Protein AF-A0A2E4XT13-F1 (afdb_monomer)

Mean predicted aligned error: 7.18 Å

Solvent-accessible surface area (backbone atoms only — not comparable to full-atom values): 5361 Å² total; per-residue (Å²): 144,67,68,70,66,57,52,56,51,52,53,50,52,50,51,52,32,52,58,47,58,72,44,44,63,60,55,52,50,50,44,54,56,36,45,49,60,71,73,43,94,81,54,50,72,68,58,42,50,53,25,37,53,46,33,23,56,50,20,50,54,43,19,55,53,26,49,75,56,67,37,55,70,56,15,52,56,21,44,54,49,21,52,57,38,46,58,64,60,77,64,46,77,78,69,78,81,114

pLDDT: mean 87.58, std 15.42, range [40.25, 97.75]

Structure (mmCIF, N/CA/C/O backbone):
data_AF-A0A2E4XT13-F1
#
_entry.id   AF-A0A2E4XT13-F1
#
loop_
_atom_site.group_PDB
_atom_site.id
_atom_site.type_symbol
_atom_site.label_atom_id
_atom_site.label_alt_id
_atom_site.label_comp_id
_atom_site.label_asym_id
_atom_site.label_entity_id
_atom_site.label_seq_id
_atom_site.pdbx_PDB_ins_code
_atom_site.Cartn_x
_atom_site.Cartn_y
_atom_site.Cartn_z
_atom_site.occupancy
_atom_site.B_iso_or_equiv
_atom_site.auth_seq_id
_atom_site.auth_comp_id
_atom_site.auth_asym_id
_atom_site.auth_atom_id
_atom_site.pdbx_PDB_model_num
ATOM 1 N N . MET A 1 1 ? -19.175 10.202 37.750 1.00 46.75 1 MET A N 1
ATOM 2 C CA . MET A 1 1 ? -19.649 10.734 36.455 1.00 46.75 1 MET A CA 1
ATOM 3 C C . MET A 1 1 ? -18.504 10.705 35.427 1.00 46.75 1 MET A C 1
ATOM 5 O O . MET A 1 1 ? -18.066 11.746 34.974 1.00 46.75 1 MET A O 1
ATOM 9 N N . ILE A 1 2 ? -17.957 9.517 35.116 1.00 56.34 2 ILE A N 1
ATOM 10 C CA . ILE A 1 2 ? -16.820 9.333 34.170 1.00 56.34 2 ILE A CA 1
ATOM 11 C C . ILE A 1 2 ? -17.217 8.423 32.983 1.00 56.34 2 ILE A C 1
ATOM 13 O O . ILE A 1 2 ? -16.536 8.372 31.965 1.00 56.34 2 ILE A O 1
ATOM 17 N N . VAL A 1 3 ? -18.362 7.740 33.074 1.00 56.97 3 VAL A N 1
ATOM 18 C CA . VAL A 1 3 ? -18.765 6.685 32.129 1.00 56.97 3 VAL A CA 1
ATOM 19 C C . VAL A 1 3 ? -19.242 7.247 30.777 1.00 56.97 3 VAL A C 1
ATOM 21 O O . VAL A 1 3 ? -18.959 6.647 29.747 1.00 56.97 3 VAL A O 1
ATOM 24 N N . GLU A 1 4 ? -19.872 8.428 30.749 1.00 58.91 4 GLU A N 1
ATOM 25 C CA . GLU A 1 4 ? -20.432 9.031 29.519 1.00 58.91 4 GLU A CA 1
ATOM 26 C C . GLU A 1 4 ? -19.365 9.496 28.513 1.00 58.91 4 GLU A C 1
ATOM 28 O O . GLU A 1 4 ? -19.573 9.432 27.304 1.00 58.91 4 GLU A O 1
ATOM 33 N N . ASN A 1 5 ? -18.190 9.925 28.985 1.00 60.38 5 ASN A N 1
ATOM 34 C CA . ASN A 1 5 ? -17.130 10.404 28.094 1.00 60.38 5 ASN A CA 1
ATOM 35 C C . ASN A 1 5 ? -16.408 9.245 27.385 1.00 60.38 5 ASN A C 1
ATOM 37 O O . ASN A 1 5 ? -15.912 9.395 26.271 1.00 60.38 5 ASN A O 1
ATOM 41 N N . SER A 1 6 ? -16.365 8.069 28.020 1.00 71.25 6 SER A N 1
ATOM 42 C CA . SER A 1 6 ? -15.703 6.890 27.462 1.00 71.25 6 SER A CA 1
ATOM 43 C C . SER A 1 6 ? -16.532 6.212 26.369 1.00 71.25 6 SER A C 1
ATOM 45 O O . SER A 1 6 ? -15.948 5.685 25.422 1.00 71.25 6 SER A O 1
ATOM 47 N N . SER A 1 7 ? -17.867 6.229 26.465 1.00 80.25 7 SER A N 1
ATOM 48 C CA . SER A 1 7 ? -18.745 5.679 25.422 1.00 80.25 7 SER A CA 1
ATOM 49 C C . SER A 1 7 ? -18.747 6.548 24.163 1.00 80.25 7 SER A C 1
ATOM 51 O O . SER A 1 7 ? -18.633 6.016 23.064 1.00 80.25 7 SER A O 1
ATOM 53 N N . ALA A 1 8 ? -18.767 7.878 24.307 1.00 87.19 8 ALA A N 1
ATOM 54 C CA . ALA A 1 8 ? -18.725 8.801 23.171 1.00 87.19 8 ALA A CA 1
ATOM 55 C C . ALA A 1 8 ? -17.433 8.665 22.341 1.00 87.19 8 ALA A C 1
ATOM 57 O O . ALA A 1 8 ? -17.475 8.659 21.109 1.00 87.19 8 ALA A O 1
ATOM 58 N N . VAL A 1 9 ? -16.280 8.501 23.001 1.00 87.25 9 VAL A N 1
ATOM 59 C CA . VAL A 1 9 ? -14.994 8.255 22.323 1.00 87.25 9 VAL A CA 1
ATOM 60 C C . VAL A 1 9 ? -14.990 6.894 21.623 1.00 87.25 9 VAL A C 1
ATOM 62 O O . VAL A 1 9 ? -14.552 6.795 20.477 1.00 87.25 9 VAL A O 1
ATOM 65 N N . ALA A 1 10 ? -15.515 5.850 22.271 1.00 87.69 10 ALA A N 1
ATOM 66 C CA . ALA A 1 10 ? -15.620 4.522 21.668 1.00 87.69 10 ALA A CA 1
ATOM 67 C C . ALA A 1 10 ? -16.506 4.529 20.408 1.00 87.69 10 ALA A C 1
ATOM 69 O O . ALA A 1 10 ? -16.142 3.935 19.393 1.00 87.69 10 ALA A O 1
ATOM 70 N N . GLU A 1 11 ? -17.626 5.254 20.430 1.00 89.94 11 GLU A N 1
ATOM 71 C CA . GLU A 1 11 ? -18.498 5.427 19.263 1.00 89.94 11 GLU A CA 1
ATOM 72 C C . GLU A 1 11 ? -17.812 6.185 18.121 1.00 89.94 11 GLU A C 1
ATOM 74 O O . GLU A 1 11 ? -17.971 5.826 16.953 1.00 89.94 11 GLU A O 1
ATOM 79 N N . GLN A 1 12 ? -17.036 7.227 18.429 1.00 91.25 12 GLN A N 1
ATOM 80 C CA . GLN A 1 12 ? -16.266 7.952 17.415 1.00 91.25 12 GLN A CA 1
ATOM 81 C C . GLN A 1 12 ? -15.189 7.068 16.780 1.00 91.25 12 GLN A C 1
ATOM 83 O O . GLN A 1 12 ? -15.051 7.063 15.556 1.00 91.25 12 GLN A O 1
ATOM 88 N N . LEU A 1 13 ? -14.470 6.278 17.582 1.00 89.06 13 LEU A N 1
ATOM 89 C CA . LEU A 1 13 ? -13.487 5.313 17.084 1.00 89.06 13 LEU A CA 1
ATOM 90 C C . LEU A 1 13 ? -14.136 4.243 16.200 1.00 89.06 13 LEU A C 1
ATOM 92 O O . LEU A 1 13 ? -13.596 3.926 15.141 1.00 89.06 13 LEU A O 1
ATOM 96 N N . ALA A 1 14 ? -15.313 3.739 16.581 1.00 90.56 14 ALA A N 1
ATOM 97 C CA . ALA A 1 14 ? -16.072 2.795 15.764 1.00 90.56 14 ALA A CA 1
ATOM 98 C C . ALA A 1 14 ? -16.449 3.404 14.404 1.00 90.56 14 ALA A C 1
ATOM 100 O O . ALA A 1 14 ? -16.187 2.798 13.368 1.00 90.56 14 ALA A O 1
ATOM 101 N N . LYS A 1 15 ? -16.952 4.647 14.385 1.00 93.38 15 LYS A N 1
ATOM 102 C CA . LYS A 1 15 ? -17.273 5.366 13.137 1.00 93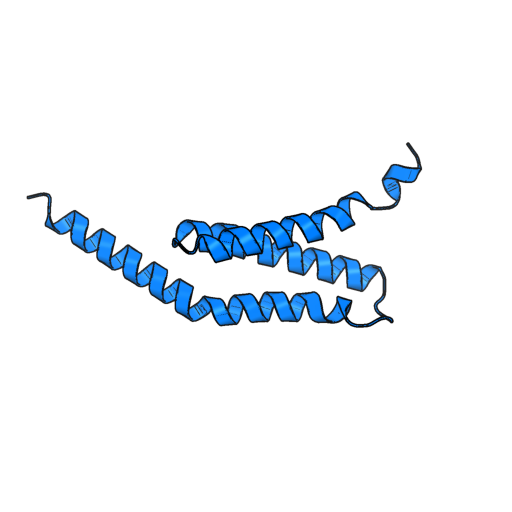.38 15 LYS A CA 1
ATOM 103 C C . LYS A 1 15 ? -16.049 5.563 12.245 1.00 93.38 15 LYS A C 1
ATOM 105 O O . LYS A 1 15 ? -16.152 5.399 11.033 1.00 93.38 15 LYS A O 1
ATOM 110 N N . LEU A 1 16 ? -14.899 5.912 12.824 1.00 92.25 16 LEU A N 1
ATOM 111 C CA . LEU A 1 16 ? -13.652 6.067 12.072 1.00 92.25 16 LEU A CA 1
ATOM 112 C C . LEU A 1 16 ? -13.173 4.737 11.487 1.00 92.25 16 LEU A C 1
ATOM 114 O O . LEU A 1 16 ? -12.787 4.693 10.320 1.00 92.25 16 LEU A O 1
ATOM 118 N N . ARG A 1 17 ? -13.249 3.652 12.264 1.00 93.75 17 ARG A N 1
ATOM 119 C CA . ARG A 1 17 ? -12.919 2.304 11.793 1.00 93.75 17 ARG A CA 1
ATOM 120 C C . ARG A 1 17 ? -13.817 1.882 10.634 1.00 93.75 17 ARG A C 1
ATOM 122 O O . ARG A 1 17 ? -13.309 1.402 9.625 1.00 93.75 17 ARG A O 1
ATOM 129 N N . ASP A 1 18 ? -15.123 2.091 10.752 1.00 94.31 18 ASP A N 1
ATOM 130 C CA . ASP A 1 18 ? -16.087 1.710 9.717 1.00 94.31 18 ASP A CA 1
ATOM 131 C C . ASP A 1 18 ? -15.907 2.565 8.449 1.00 94.31 18 ASP A C 1
ATOM 133 O O . ASP A 1 18 ? -15.943 2.047 7.332 1.00 94.31 18 ASP A O 1
ATOM 137 N N . ALA A 1 19 ? -15.624 3.863 8.606 1.00 93.75 19 ALA A N 1
ATOM 138 C CA . ALA A 1 19 ? -15.307 4.762 7.495 1.00 93.75 19 ALA A CA 1
ATOM 139 C C . ALA A 1 19 ? -13.972 4.428 6.808 1.00 93.75 19 ALA A C 1
ATOM 141 O O . ALA A 1 19 ? -13.831 4.641 5.604 1.00 93.75 19 ALA A O 1
ATOM 142 N N . PHE A 1 20 ? -12.983 3.925 7.549 1.00 93.62 20 PHE A N 1
ATOM 143 C CA . PHE A 1 20 ? -11.755 3.403 6.959 1.00 93.62 20 PHE A CA 1
ATOM 144 C C . PHE A 1 20 ? -12.023 2.089 6.217 1.00 93.62 20 PHE A C 1
ATOM 146 O O . PHE A 1 20 ? -11.627 1.948 5.062 1.00 93.62 20 PHE A O 1
ATOM 153 N N . GLY A 1 21 ? -12.752 1.161 6.844 1.00 94.00 21 GLY A N 1
ATOM 154 C CA . GLY A 1 21 ? -13.108 -0.129 6.258 1.00 94.00 21 GLY A CA 1
ATOM 155 C C . GLY A 1 21 ? -13.877 0.006 4.943 1.00 94.00 21 GLY A C 1
ATOM 156 O O . GLY A 1 21 ? -13.577 -0.705 3.987 1.00 94.00 21 GLY A O 1
ATOM 157 N N . SER A 1 22 ? -14.800 0.969 4.840 1.00 95.06 22 SER A N 1
ATOM 158 C CA . SER A 1 22 ? -15.547 1.220 3.598 1.00 95.06 22 SER A CA 1
ATOM 159 C C . SER A 1 22 ? -14.677 1.737 2.446 1.00 95.06 22 SER A C 1
ATOM 161 O O . SER A 1 22 ? -15.006 1.505 1.286 1.00 95.06 22 SER A O 1
ATOM 163 N N . LYS A 1 23 ? -13.547 2.385 2.751 1.00 94.50 23 LYS A N 1
ATOM 164 C CA . LYS A 1 23 ? -12.570 2.881 1.766 1.00 94.50 23 LYS A CA 1
ATOM 165 C C . LYS A 1 23 ? -11.440 1.896 1.485 1.00 94.50 23 LYS A C 1
ATOM 167 O O . LYS A 1 23 ? -10.628 2.136 0.597 1.00 94.50 23 LYS A O 1
ATOM 172 N N . LEU A 1 24 ? -11.353 0.795 2.229 1.00 94.00 24 LEU A N 1
ATOM 173 C CA . LEU A 1 24 ? -10.234 -0.135 2.114 1.00 94.00 24 LEU A CA 1
ATOM 174 C C . LEU A 1 24 ? -10.151 -0.764 0.716 1.00 94.00 24 LEU A C 1
ATOM 176 O O . LEU A 1 24 ? -9.061 -0.883 0.166 1.00 94.00 24 LEU A O 1
ATOM 180 N N . VAL A 1 25 ? -11.298 -1.104 0.120 1.00 93.94 25 VAL A N 1
ATOM 181 C CA . VAL A 1 25 ? -11.363 -1.653 -1.245 1.00 93.94 25 VAL A CA 1
ATOM 182 C C . VAL A 1 25 ? -10.795 -0.664 -2.264 1.00 93.94 25 VAL A C 1
ATOM 184 O O . VAL A 1 25 ? -9.960 -1.043 -3.078 1.00 93.94 25 VAL A O 1
ATOM 187 N N . GLU A 1 26 ? -11.183 0.610 -2.179 1.00 96.06 26 GLU A N 1
ATOM 188 C CA . GLU A 1 26 ? -10.659 1.678 -3.042 1.00 96.06 26 GLU A CA 1
ATOM 189 C C . GLU A 1 26 ? -9.134 1.797 -2.911 1.00 96.06 26 GLU A C 1
ATOM 191 O O . GLU A 1 26 ? -8.429 1.835 -3.914 1.00 96.06 26 GLU A O 1
ATOM 196 N N . ARG A 1 27 ? -8.603 1.763 -1.681 1.00 95.06 27 ARG A N 1
ATOM 197 C CA . ARG A 1 27 ? -7.153 1.838 -1.431 1.00 95.06 27 ARG A CA 1
ATOM 198 C C . ARG A 1 27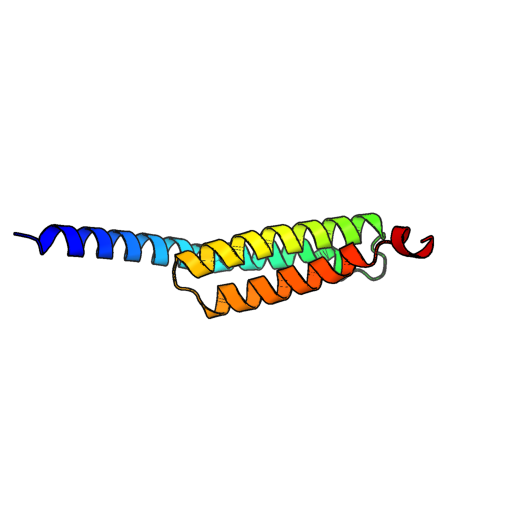 ? -6.387 0.645 -2.000 1.00 95.06 27 ARG A C 1
ATOM 200 O O . ARG A 1 27 ? -5.293 0.821 -2.528 1.00 95.06 27 ARG A O 1
ATOM 207 N N . VAL A 1 28 ? -6.945 -0.561 -1.906 1.00 94.56 28 VAL A N 1
ATOM 208 C CA . VAL A 1 28 ? -6.330 -1.757 -2.501 1.00 94.56 28 VAL A CA 1
ATOM 209 C C . VAL A 1 28 ? -6.337 -1.667 -4.028 1.00 94.56 28 VAL A C 1
ATOM 211 O O . VAL A 1 28 ? -5.345 -2.022 -4.662 1.00 94.56 28 VAL A O 1
ATOM 214 N N . GLU A 1 29 ? -7.410 -1.153 -4.628 1.00 96.50 29 GLU A N 1
ATOM 215 C CA . GLU A 1 29 ? -7.475 -0.952 -6.078 1.00 96.50 29 GLU A CA 1
ATOM 216 C C . GLU A 1 29 ? -6.533 0.162 -6.562 1.00 96.50 29 GLU A C 1
ATOM 218 O O . GLU A 1 29 ? -5.915 0.013 -7.615 1.00 96.50 29 GLU A O 1
ATOM 223 N N . GLU A 1 30 ? -6.314 1.221 -5.776 1.00 96.56 30 GLU A N 1
ATOM 224 C CA . GLU A 1 30 ? -5.266 2.217 -6.048 1.00 96.56 30 GLU A CA 1
ATOM 225 C C . GLU A 1 30 ? -3.868 1.578 -6.071 1.00 96.56 30 GLU A C 1
ATOM 227 O O . GLU A 1 30 ? -3.098 1.813 -7.004 1.00 96.56 30 GLU A O 1
ATOM 232 N N . ILE A 1 31 ? -3.547 0.731 -5.083 1.00 96.00 31 ILE A N 1
ATOM 233 C CA . ILE A 1 31 ? -2.275 -0.013 -5.040 1.00 96.00 31 ILE A CA 1
ATOM 234 C C . ILE A 1 31 ? -2.155 -0.932 -6.261 1.00 96.00 31 ILE A C 1
ATOM 236 O O . ILE A 1 31 ? -1.128 -0.938 -6.940 1.00 96.00 31 ILE A O 1
ATOM 240 N N . ARG A 1 32 ? -3.215 -1.680 -6.588 1.00 96.06 32 ARG A N 1
ATOM 241 C CA . ARG A 1 32 ? -3.247 -2.550 -7.772 1.00 96.06 32 ARG A CA 1
ATOM 242 C C . ARG A 1 32 ? -2.999 -1.757 -9.056 1.00 96.06 32 ARG A C 1
ATOM 244 O O . ARG A 1 32 ? -2.234 -2.210 -9.906 1.00 96.06 32 ARG A O 1
ATOM 251 N N . GLY A 1 33 ? -3.635 -0.596 -9.193 1.00 96.75 33 GLY A N 1
ATOM 252 C CA . GLY A 1 33 ? -3.484 0.291 -10.342 1.00 96.75 33 GLY A CA 1
ATOM 253 C C . GLY A 1 33 ? -2.065 0.837 -10.477 1.00 96.75 33 GLY A C 1
ATOM 254 O O . GLY A 1 33 ? -1.506 0.809 -11.571 1.00 96.75 33 GLY A O 1
ATOM 255 N N . ALA A 1 34 ? -1.443 1.249 -9.368 1.00 96.31 34 ALA A N 1
ATOM 256 C CA . ALA A 1 34 ? -0.062 1.734 -9.360 1.00 96.31 34 ALA A CA 1
ATOM 257 C C . ALA A 1 34 ? 0.946 0.676 -9.843 1.00 96.31 34 ALA A C 1
ATOM 259 O O . ALA A 1 34 ? 1.936 1.018 -10.484 1.00 96.31 34 ALA A O 1
ATOM 260 N N . GLY A 1 35 ? 0.678 -0.608 -9.584 1.00 95.19 35 GLY A N 1
ATOM 261 C CA . GLY A 1 35 ? 1.504 -1.721 -10.059 1.00 95.19 35 GLY A CA 1
ATOM 262 C C . GLY A 1 35 ? 1.199 -2.197 -11.482 1.00 95.19 35 GLY A C 1
ATOM 263 O O . GLY A 1 35 ? 1.916 -3.056 -11.991 1.00 95.19 35 GLY A O 1
ATOM 264 N N . ALA A 1 36 ? 0.161 -1.676 -12.144 1.00 96.12 36 ALA A N 1
ATOM 265 C CA . ALA A 1 36 ? -0.228 -2.129 -13.480 1.00 96.12 36 ALA A CA 1
ATOM 266 C C . ALA A 1 36 ? 0.900 -2.027 -14.532 1.00 96.12 36 ALA A C 1
ATOM 268 O O . ALA A 1 36 ? 1.054 -2.996 -15.280 1.00 96.12 36 ALA A O 1
ATOM 269 N N . PRO A 1 37 ? 1.727 -0.958 -14.570 1.00 95.12 37 PRO A N 1
ATOM 270 C CA . PRO A 1 37 ? 2.835 -0.860 -15.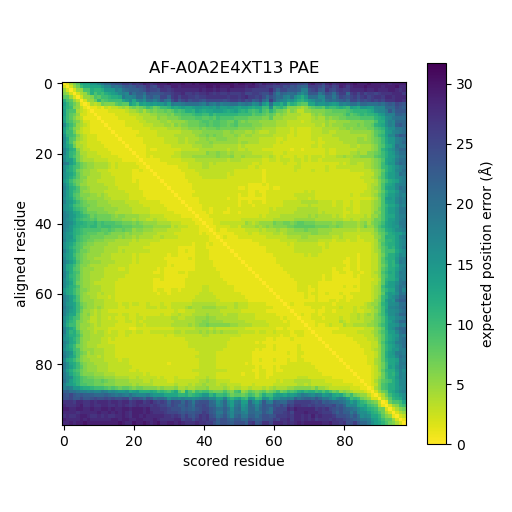525 1.00 95.12 37 PRO A CA 1
ATOM 271 C C . PRO A 1 37 ? 3.875 -1.975 -15.379 1.00 95.12 37 PRO A C 1
ATOM 273 O O . PRO A 1 37 ? 4.411 -2.445 -16.372 1.00 95.12 37 PRO A O 1
ATOM 276 N N . LEU A 1 38 ? 4.114 -2.472 -14.159 1.00 93.31 38 LEU A N 1
ATOM 277 C CA . LEU A 1 38 ? 5.100 -3.531 -13.891 1.00 93.31 38 LEU A CA 1
ATOM 278 C C . LEU A 1 38 ? 4.702 -4.897 -14.470 1.00 93.31 38 LEU A C 1
ATOM 280 O O . LEU A 1 38 ? 5.494 -5.836 -14.451 1.00 93.31 38 LEU A O 1
ATOM 284 N N . ARG A 1 39 ? 3.463 -5.035 -14.952 1.00 93.81 39 ARG A N 1
ATOM 285 C CA . ARG A 1 39 ? 2.977 -6.253 -15.613 1.00 93.81 39 ARG A CA 1
ATOM 286 C C . ARG A 1 39 ? 3.324 -6.286 -17.099 1.00 93.81 39 ARG A C 1
ATOM 288 O O . ARG A 1 39 ? 3.195 -7.348 -17.706 1.00 93.81 39 ARG A O 1
ATOM 295 N N . ASP A 1 40 ? 3.700 -5.148 -17.678 1.00 94.44 40 ASP A N 1
ATOM 296 C CA . ASP A 1 40 ? 4.098 -5.051 -19.076 1.00 94.44 40 ASP A CA 1
ATOM 297 C C . ASP A 1 40 ? 5.582 -5.433 -19.225 1.00 94.44 40 ASP A C 1
ATOM 299 O O . ASP A 1 40 ? 6.443 -4.742 -18.679 1.00 94.44 40 ASP A O 1
ATOM 303 N N . PRO A 1 41 ? 5.923 -6.506 -19.966 1.00 90.38 41 PRO A N 1
ATOM 304 C CA . PRO A 1 41 ? 7.318 -6.868 -20.218 1.00 90.38 41 PRO A CA 1
ATOM 305 C C . PRO A 1 41 ? 8.089 -5.817 -21.038 1.00 90.38 41 PRO A C 1
ATOM 307 O O . PRO A 1 41 ? 9.313 -5.892 -21.101 1.00 90.38 41 PRO A O 1
ATOM 310 N N . GLY A 1 42 ? 7.397 -4.869 -21.680 1.00 94.38 42 GLY A N 1
ATOM 311 C CA . GLY A 1 42 ? 7.984 -3.755 -22.425 1.00 94.38 42 GLY A CA 1
ATOM 312 C C . GLY A 1 42 ? 8.137 -2.455 -21.632 1.00 94.38 42 GLY A C 1
ATOM 313 O O . GLY A 1 42 ? 8.552 -1.457 -22.221 1.00 94.38 42 GLY A O 1
ATOM 314 N N . VAL A 1 43 ? 7.801 -2.439 -20.335 1.00 95.38 43 VAL A N 1
ATOM 315 C CA . VAL A 1 43 ? 7.878 -1.227 -19.506 1.00 95.38 43 VAL A CA 1
ATOM 316 C C . VAL A 1 43 ? 9.299 -0.661 -19.488 1.00 95.38 43 VAL A C 1
ATOM 318 O O . VAL A 1 43 ? 10.281 -1.391 -19.320 1.00 95.38 43 VAL A O 1
ATOM 321 N N . SER A 1 44 ? 9.431 0.655 -19.659 1.00 94.81 44 SER A N 1
ATOM 322 C CA . SER A 1 44 ? 10.743 1.293 -19.544 1.00 94.81 44 SER A CA 1
ATOM 323 C C . SER A 1 44 ? 11.240 1.259 -18.094 1.00 94.81 44 SER A C 1
ATOM 325 O O . SER A 1 44 ? 10.450 1.268 -17.149 1.00 94.81 44 SER A O 1
ATOM 327 N N . GLY A 1 45 ? 12.563 1.276 -17.894 1.00 91.75 45 GLY A N 1
ATOM 328 C CA . GLY A 1 45 ? 13.139 1.313 -16.543 1.00 91.75 45 GLY A CA 1
ATOM 329 C C . GLY A 1 45 ? 12.652 2.513 -15.721 1.00 91.75 45 GLY A C 1
ATOM 330 O O . GLY A 1 45 ? 12.362 2.379 -14.538 1.00 91.75 45 GLY A O 1
ATOM 331 N N . GLU A 1 46 ? 12.473 3.673 -16.354 1.00 92.94 46 GLU A N 1
ATOM 332 C CA . GLU A 1 46 ? 11.969 4.883 -15.696 1.00 92.94 46 GLU A CA 1
ATOM 333 C C . GLU A 1 46 ? 10.496 4.749 -15.267 1.00 92.94 46 GLU A C 1
ATOM 335 O O . GLU A 1 46 ? 10.118 5.148 -14.164 1.00 92.94 46 GLU A O 1
ATOM 340 N N . GLU A 1 47 ? 9.648 4.160 -16.113 1.00 93.94 47 GLU A N 1
ATOM 341 C CA . GLU A 1 47 ? 8.252 3.875 -15.765 1.00 93.94 47 GLU A CA 1
ATOM 342 C C . GLU A 1 47 ? 8.140 2.812 -14.674 1.00 93.94 47 GLU A C 1
ATOM 344 O O . GLU A 1 47 ? 7.313 2.959 -13.772 1.00 93.94 47 GLU A O 1
ATOM 349 N N . ALA A 1 48 ? 8.997 1.790 -14.706 1.00 94.38 48 ALA A N 1
ATOM 350 C CA . ALA A 1 48 ? 9.065 0.782 -13.657 1.00 94.38 48 ALA A CA 1
ATOM 351 C C . ALA A 1 48 ? 9.458 1.404 -12.308 1.00 94.38 48 ALA A C 1
ATOM 353 O O . ALA A 1 48 ? 8.797 1.149 -11.300 1.00 94.38 48 ALA A O 1
ATOM 354 N N . MET A 1 49 ? 10.460 2.288 -12.289 1.00 93.19 49 MET A N 1
ATOM 355 C CA . MET A 1 49 ? 10.862 3.003 -11.073 1.00 93.19 49 MET A CA 1
ATOM 356 C C . MET A 1 49 ? 9.741 3.898 -10.532 1.00 93.19 49 MET A C 1
ATOM 358 O O . MET A 1 49 ? 9.433 3.835 -9.343 1.00 93.19 49 MET A O 1
ATOM 362 N N . ARG A 1 50 ? 9.039 4.648 -11.393 1.00 94.62 50 ARG A N 1
ATOM 363 C CA . ARG A 1 50 ? 7.862 5.440 -10.980 1.00 94.62 50 ARG A CA 1
ATOM 364 C C . ARG A 1 50 ? 6.728 4.582 -10.413 1.00 94.62 50 ARG A C 1
ATOM 366 O O . ARG A 1 50 ? 6.045 4.999 -9.471 1.00 94.62 50 ARG A O 1
ATOM 373 N N . ALA A 1 51 ? 6.501 3.401 -10.984 1.00 95.44 51 ALA A N 1
ATOM 374 C CA . ALA A 1 51 ? 5.497 2.464 -10.491 1.00 95.44 51 ALA A CA 1
ATOM 375 C C . ALA A 1 51 ? 5.886 1.907 -9.110 1.00 95.44 51 ALA A C 1
ATOM 377 O O . ALA A 1 51 ? 5.053 1.896 -8.203 1.00 95.44 51 ALA A O 1
ATOM 378 N N . LEU A 1 52 ? 7.156 1.536 -8.911 1.00 95.56 52 LEU A N 1
ATOM 379 C CA . LEU A 1 52 ? 7.696 1.111 -7.613 1.00 95.56 52 LEU A CA 1
ATOM 380 C C . LEU A 1 52 ? 7.626 2.228 -6.559 1.00 95.56 52 LEU A C 1
ATOM 382 O O . LEU A 1 52 ? 7.245 1.971 -5.416 1.00 95.56 52 LEU A O 1
ATOM 386 N N . ASP A 1 53 ? 7.926 3.474 -6.938 1.00 95.38 53 ASP A N 1
ATOM 387 C CA . ASP A 1 53 ? 7.763 4.648 -6.073 1.00 95.38 53 ASP A CA 1
ATOM 388 C C . ASP A 1 53 ? 6.317 4.808 -5.604 1.00 95.38 53 ASP A C 1
ATOM 390 O O . ASP A 1 53 ? 6.051 4.974 -4.409 1.00 95.38 53 ASP A O 1
ATOM 394 N N . SER A 1 54 ? 5.381 4.711 -6.546 1.00 96.56 54 SER A N 1
ATOM 395 C CA . SER A 1 54 ? 3.951 4.851 -6.282 1.00 96.56 54 SER A CA 1
ATOM 396 C C . SER A 1 54 ? 3.431 3.725 -5.385 1.00 96.56 54 SER A C 1
ATOM 398 O O . SER A 1 54 ? 2.722 3.993 -4.412 1.00 96.56 54 SER A O 1
ATOM 400 N N . LEU A 1 55 ? 3.825 2.477 -5.661 1.00 96.81 55 LEU A N 1
ATOM 401 C CA . LEU A 1 55 ? 3.486 1.316 -4.839 1.00 96.81 55 LEU A CA 1
ATOM 402 C C . LEU A 1 55 ? 4.005 1.462 -3.411 1.00 96.81 55 LEU A C 1
ATOM 404 O O . LEU A 1 55 ? 3.238 1.263 -2.467 1.00 96.81 55 LEU A O 1
ATOM 408 N N . GLN A 1 56 ? 5.271 1.850 -3.237 1.00 96.12 56 GLN A N 1
ATOM 409 C CA . GLN A 1 56 ? 5.847 2.043 -1.908 1.00 96.12 56 GLN A CA 1
ATOM 410 C C . GLN A 1 56 ? 5.092 3.130 -1.134 1.00 96.12 56 GLN A C 1
ATOM 412 O O . GLN A 1 56 ? 4.708 2.915 0.014 1.00 96.12 56 GLN A O 1
ATOM 417 N N . ALA A 1 57 ? 4.825 4.278 -1.763 1.00 96.69 57 ALA A N 1
ATOM 418 C CA . ALA A 1 57 ? 4.156 5.401 -1.111 1.00 96.69 57 ALA A CA 1
ATOM 419 C C . ALA A 1 57 ? 2.709 5.078 -0.696 1.00 96.69 57 ALA A C 1
ATOM 421 O O . ALA A 1 57 ? 2.272 5.470 0.391 1.00 96.69 57 ALA A O 1
ATOM 422 N N . LEU A 1 58 ? 1.952 4.373 -1.542 1.00 97.50 58 LEU A N 1
ATOM 423 C CA . LEU A 1 58 ? 0.587 3.946 -1.218 1.00 97.50 58 LEU A CA 1
ATOM 424 C C . LEU A 1 58 ? 0.580 2.880 -0.118 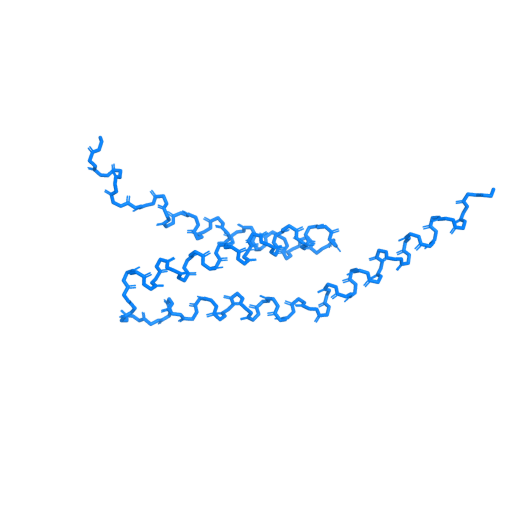1.00 97.50 58 LEU A C 1
ATOM 426 O O . LEU A 1 58 ? -0.215 2.975 0.818 1.00 97.50 58 LEU A O 1
ATOM 430 N N . SER A 1 59 ? 1.508 1.925 -0.185 1.00 97.31 59 SER A N 1
ATOM 431 C CA . SER A 1 59 ? 1.659 0.873 0.823 1.00 97.31 59 SER A CA 1
ATOM 432 C C . SER A 1 59 ? 2.037 1.454 2.183 1.00 97.31 59 SER A C 1
ATOM 434 O O . SER A 1 59 ? 1.389 1.134 3.170 1.00 97.31 59 SER A O 1
ATOM 436 N N . HIS A 1 60 ? 2.972 2.407 2.239 1.00 97.06 60 HIS A N 1
ATOM 437 C CA . HIS A 1 60 ? 3.338 3.119 3.468 1.00 97.06 60 HIS A CA 1
ATOM 438 C C . HIS A 1 60 ? 2.133 3.810 4.131 1.00 97.06 60 HIS A C 1
ATOM 440 O O . HIS A 1 60 ? 1.884 3.672 5.334 1.00 97.06 60 HIS A O 1
ATOM 446 N N . LYS A 1 61 ? 1.328 4.527 3.335 1.00 96.38 61 LYS A N 1
ATOM 447 C CA . LYS A 1 61 ? 0.099 5.176 3.821 1.00 96.38 61 LYS A CA 1
ATOM 448 C C . LYS A 1 61 ? -0.904 4.153 4.352 1.00 96.38 61 LYS A C 1
ATOM 450 O O . LYS A 1 61 ? -1.534 4.395 5.388 1.00 96.38 61 LYS A O 1
ATOM 455 N N . LEU A 1 62 ? -1.059 3.024 3.660 1.00 96.56 62 LEU A N 1
ATOM 456 C CA . LEU A 1 62 ? -1.971 1.965 4.077 1.00 96.56 62 LEU A CA 1
ATOM 457 C C . LEU A 1 62 ? -1.477 1.267 5.352 1.00 96.56 62 LEU A C 1
ATOM 459 O O . LEU A 1 62 ? -2.275 1.082 6.265 1.00 96.56 62 LEU A O 1
ATOM 463 N N . THR A 1 63 ? -0.173 1.004 5.484 1.00 96.50 63 THR A N 1
ATOM 464 C CA . THR A 1 63 ? 0.464 0.470 6.698 1.00 96.50 63 THR A CA 1
ATOM 465 C C . THR A 1 63 ? 0.104 1.304 7.925 1.00 96.50 63 THR A C 1
ATOM 467 O O . THR A 1 63 ? -0.385 0.761 8.921 1.00 96.50 63 THR A O 1
ATOM 470 N N . GLY A 1 64 ? 0.323 2.623 7.853 1.00 93.00 64 GLY A N 1
ATOM 471 C CA . GLY A 1 64 ? 0.079 3.534 8.971 1.00 93.00 64 GLY A CA 1
ATOM 472 C C . GLY A 1 64 ? -1.400 3.627 9.339 1.00 93.00 64 GLY A C 1
ATOM 473 O O . GLY A 1 64 ? -1.776 3.408 10.490 1.00 93.00 64 GLY A O 1
ATOM 474 N N . SER A 1 65 ? -2.253 3.894 8.350 1.00 93.88 65 SER A N 1
ATOM 475 C CA . SER A 1 65 ? -3.689 4.075 8.582 1.00 93.88 65 SER A CA 1
ATOM 476 C C . SER A 1 65 ? -4.394 2.786 9.024 1.00 93.88 65 SER A C 1
ATOM 478 O O . SER A 1 65 ? -5.179 2.821 9.972 1.00 93.88 65 SER A O 1
ATOM 480 N N . ALA A 1 66 ? -4.065 1.633 8.433 1.00 93.75 66 ALA A N 1
ATOM 481 C CA . ALA A 1 66 ? -4.604 0.340 8.850 1.00 93.75 66 ALA A CA 1
ATOM 482 C C . ALA A 1 66 ? -4.224 0.001 10.299 1.00 93.75 66 ALA A C 1
ATOM 484 O O . ALA A 1 66 ? -5.076 -0.445 11.070 1.00 93.75 66 ALA A O 1
ATOM 485 N N . GLY A 1 67 ? -2.975 0.280 10.694 1.00 92.81 67 GLY A N 1
ATOM 486 C CA . GLY A 1 67 ? -2.514 0.098 12.070 1.00 92.81 67 GLY A CA 1
ATOM 487 C C . GLY A 1 67 ? -3.286 0.970 13.063 1.00 92.81 67 GLY A C 1
ATOM 488 O O . GLY A 1 67 ? -3.741 0.474 14.092 1.00 92.81 67 GLY A O 1
ATOM 489 N N . THR A 1 68 ? -3.511 2.247 12.735 1.00 92.62 68 THR A N 1
ATOM 490 C CA . THR A 1 68 ? -4.281 3.177 13.581 1.00 92.62 68 THR A CA 1
ATOM 491 C C . THR A 1 68 ? -5.728 2.730 13.802 1.00 92.62 68 THR A C 1
ATOM 493 O O . THR A 1 68 ? -6.250 2.892 14.903 1.00 92.62 68 THR A O 1
ATOM 496 N N . PHE A 1 69 ? -6.381 2.155 12.788 1.00 92.25 69 PHE A N 1
ATOM 497 C CA . PHE A 1 69 ? -7.796 1.764 12.865 1.00 92.25 69 PHE A CA 1
ATOM 498 C C . PHE A 1 69 ? -8.031 0.294 13.250 1.00 92.25 69 PHE A C 1
ATOM 500 O O . PHE A 1 69 ? -9.173 -0.161 13.249 1.00 92.25 69 PHE A O 1
ATOM 507 N N . GLY A 1 70 ? -6.982 -0.448 13.618 1.00 91.69 70 GLY A N 1
ATOM 508 C CA . GLY A 1 70 ? -7.101 -1.824 14.114 1.00 91.69 70 GLY A CA 1
ATOM 509 C C . GLY A 1 70 ? -7.200 -2.900 13.028 1.00 91.69 70 GLY A C 1
ATOM 510 O O . GLY A 1 70 ? -7.581 -4.030 13.324 1.00 91.69 70 GLY A O 1
ATOM 511 N N . PHE A 1 71 ? -6.835 -2.585 11.785 1.00 94.69 71 PHE A N 1
ATOM 512 C CA . PHE A 1 71 ? -6.741 -3.542 10.679 1.00 94.69 71 PHE A CA 1
ATOM 513 C C . PHE A 1 71 ? -5.325 -4.134 10.619 1.00 94.69 71 PHE A C 1
ATOM 515 O O . PHE A 1 71 ? -4.551 -3.848 9.706 1.00 94.69 71 PHE A O 1
ATOM 522 N N . GLY A 1 72 ? -4.975 -4.937 11.629 1.00 94.75 72 GLY A N 1
ATOM 523 C CA . GLY A 1 72 ? -3.620 -5.472 11.821 1.00 94.75 72 GLY A CA 1
ATOM 524 C C . GLY A 1 72 ? -3.071 -6.209 10.598 1.00 94.75 72 GLY A C 1
ATOM 525 O O . GLY A 1 72 ? -2.008 -5.849 10.101 1.00 94.75 72 GLY A O 1
ATOM 526 N N . ASP A 1 73 ? -3.828 -7.163 10.057 1.00 95.88 73 ASP A N 1
ATOM 527 C CA . ASP A 1 73 ? -3.393 -7.971 8.907 1.00 95.88 73 ASP A CA 1
ATOM 528 C C . ASP A 1 73 ? -3.150 -7.117 7.655 1.00 95.88 73 ASP A C 1
ATOM 530 O O . ASP A 1 73 ? -2.185 -7.325 6.922 1.00 95.88 73 ASP A O 1
ATOM 534 N N . VAL A 1 74 ? -3.982 -6.092 7.443 1.00 95.75 74 VAL A N 1
ATOM 535 C CA . VAL A 1 74 ? -3.813 -5.127 6.346 1.00 95.75 74 VAL A CA 1
ATOM 536 C C . VAL A 1 74 ? -2.540 -4.308 6.545 1.00 95.75 74 VAL A C 1
ATOM 538 O O . VAL A 1 74 ? -1.803 -4.076 5.587 1.00 95.75 74 VAL A O 1
ATOM 541 N N . SER A 1 75 ? -2.265 -3.876 7.778 1.00 96.94 75 SER A N 1
ATOM 542 C CA . SER A 1 75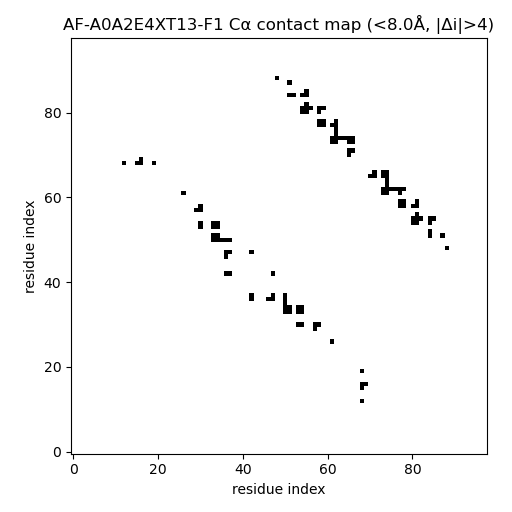 ? -1.049 -3.130 8.110 1.00 96.94 75 SER A CA 1
ATOM 543 C C . SER A 1 75 ? 0.206 -3.966 7.848 1.00 96.94 75 SER A C 1
ATOM 545 O O . SER A 1 75 ? 1.156 -3.467 7.246 1.00 96.94 75 SER A O 1
ATOM 547 N N . VAL A 1 76 ? 0.188 -5.247 8.231 1.00 97.75 76 VAL A N 1
ATOM 548 C CA . VAL A 1 76 ? 1.295 -6.187 7.993 1.00 97.75 76 VAL A CA 1
ATOM 549 C C . VAL A 1 76 ? 1.515 -6.404 6.497 1.00 97.75 76 VAL A C 1
ATOM 551 O O . VAL A 1 76 ? 2.619 -6.162 6.016 1.00 97.75 76 VAL A O 1
ATOM 554 N N . ALA A 1 77 ? 0.469 -6.754 5.745 1.00 96.94 77 ALA A N 1
ATOM 555 C CA . ALA A 1 77 ? 0.579 -6.986 4.304 1.00 96.94 77 ALA A CA 1
ATOM 556 C C . ALA A 1 77 ? 1.060 -5.736 3.539 1.00 96.94 77 ALA A C 1
ATOM 558 O O . ALA A 1 77 ? 1.870 -5.825 2.617 1.00 96.94 77 ALA A O 1
ATOM 559 N N . SER A 1 78 ? 0.600 -4.549 3.945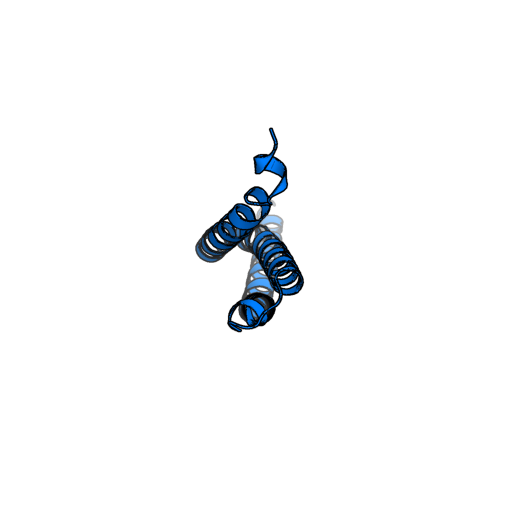 1.00 96.88 78 SER A N 1
ATOM 560 C CA . SER A 1 78 ? 1.040 -3.284 3.341 1.00 96.88 78 SER A CA 1
ATOM 561 C C . SER A 1 78 ? 2.513 -3.000 3.634 1.00 96.88 78 SER A C 1
ATOM 563 O O . SER A 1 78 ? 3.238 -2.536 2.757 1.00 96.88 78 SER A O 1
ATOM 565 N N . ARG A 1 79 ? 2.990 -3.332 4.839 1.00 97.75 79 ARG A N 1
ATOM 566 C CA . ARG A 1 79 ? 4.402 -3.181 5.206 1.00 97.75 79 ARG A CA 1
ATOM 567 C C . ARG A 1 79 ? 5.300 -4.117 4.406 1.00 97.75 79 ARG A C 1
ATOM 569 O O . ARG A 1 79 ? 6.377 -3.704 3.990 1.00 97.75 79 ARG A O 1
ATOM 576 N N . GLU A 1 80 ? 4.875 -5.357 4.191 1.00 97.50 80 GLU A N 1
ATOM 577 C CA . GLU A 1 80 ? 5.618 -6.310 3.360 1.00 97.50 80 GLU A CA 1
ATOM 578 C C . GLU A 1 80 ? 5.775 -5.784 1.928 1.00 97.50 80 GLU A C 1
ATOM 580 O O . GLU A 1 80 ? 6.878 -5.799 1.383 1.00 97.50 80 GLU A O 1
ATOM 585 N N . LEU A 1 81 ? 4.705 -5.229 1.347 1.00 95.75 81 LEU A N 1
ATOM 586 C CA . LEU A 1 81 ? 4.753 -4.623 0.015 1.00 95.75 81 LEU A CA 1
ATOM 587 C C . LEU A 1 81 ? 5.638 -3.366 -0.031 1.00 95.75 81 LEU A C 1
ATOM 589 O O . LEU A 1 81 ? 6.415 -3.189 -0.971 1.00 95.75 81 LEU A O 1
ATOM 593 N N . GLU A 1 82 ? 5.554 -2.507 0.986 1.00 96.12 82 GLU A N 1
ATOM 594 C CA . GLU A 1 82 ? 6.405 -1.321 1.135 1.00 96.12 82 GL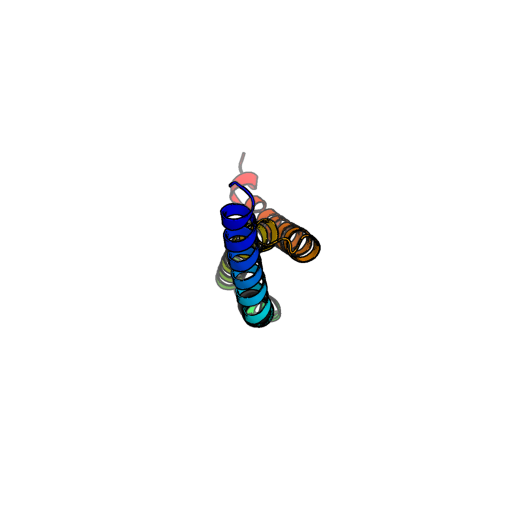U A CA 1
ATOM 595 C C . GLU A 1 82 ? 7.896 -1.693 1.167 1.00 96.12 82 GLU A C 1
ATOM 597 O O . GLU A 1 82 ? 8.705 -1.085 0.459 1.00 96.12 82 GLU A O 1
ATOM 602 N N . GLN A 1 83 ? 8.256 -2.706 1.960 1.00 95.38 83 GLN A N 1
ATOM 603 C CA . GLN A 1 83 ? 9.629 -3.199 2.071 1.00 95.38 83 GLN A CA 1
ATOM 604 C C . GLN A 1 83 ? 10.101 -3.843 0.771 1.00 95.38 83 GLN A C 1
ATOM 606 O O . GLN A 1 83 ? 11.205 -3.548 0.319 1.00 95.38 83 GLN A O 1
ATOM 611 N N . PHE A 1 84 ? 9.257 -4.666 0.144 1.00 94.19 84 PHE A N 1
ATOM 612 C CA . PHE A 1 84 ? 9.562 -5.284 -1.142 1.00 94.19 84 PHE A CA 1
ATOM 613 C C . PHE A 1 84 ? 9.890 -4.230 -2.204 1.00 94.19 84 PHE A C 1
ATOM 615 O O . PHE A 1 84 ? 10.918 -4.332 -2.862 1.00 94.19 84 PHE A O 1
ATOM 622 N N . CYS A 1 85 ? 9.084 -3.170 -2.320 1.00 93.50 85 CYS A N 1
ATOM 623 C CA . CYS A 1 85 ? 9.361 -2.081 -3.261 1.00 93.50 85 CYS A CA 1
ATOM 624 C C . CYS A 1 85 ? 10.653 -1.319 -2.918 1.00 93.50 85 CYS A C 1
ATOM 626 O O . CYS A 1 85 ? 11.356 -0.875 -3.823 1.00 93.50 85 CYS A O 1
ATOM 628 N N . GLY A 1 86 ? 10.979 -1.173 -1.628 1.00 90.06 86 GLY A N 1
ATOM 629 C CA . GLY A 1 86 ? 12.207 -0.514 -1.171 1.00 90.06 86 GLY A CA 1
ATOM 630 C C . GLY A 1 86 ? 13.487 -1.228 -1.614 1.00 90.06 86 GLY A C 1
ATOM 631 O O . GLY A 1 86 ? 14.441 -0.567 -2.012 1.00 90.06 86 GLY A O 1
ATOM 632 N N . GLN A 1 87 ? 13.479 -2.564 -1.655 1.00 91.44 87 GLN A N 1
ATOM 633 C CA . GLN A 1 87 ? 14.645 -3.370 -2.055 1.00 91.44 87 GLN A CA 1
ATOM 634 C C . GLN A 1 87 ? 15.126 -3.081 -3.485 1.00 91.44 87 GLN A C 1
ATOM 636 O O . GLN A 1 87 ? 16.308 -3.226 -3.778 1.00 91.44 87 GLN A O 1
ATOM 641 N N . PHE A 1 88 ? 14.232 -2.653 -4.379 1.00 85.50 88 PHE A N 1
ATOM 642 C CA . PHE A 1 88 ? 14.586 -2.312 -5.760 1.00 85.50 88 PHE A CA 1
ATOM 643 C C . PHE A 1 88 ? 15.171 -0.905 -5.906 1.00 85.50 88 PHE A C 1
ATOM 645 O O . PHE A 1 88 ? 15.789 -0.612 -6.925 1.00 85.50 88 PHE A O 1
ATOM 652 N N . LYS A 1 89 ? 14.990 -0.034 -4.907 1.00 72.44 89 LYS A N 1
ATOM 653 C CA . LYS A 1 89 ? 15.552 1.324 -4.912 1.00 72.44 89 LYS A CA 1
ATOM 654 C C . LYS A 1 89 ? 16.982 1.346 -4.394 1.00 72.44 89 LYS A C 1
ATOM 656 O O . LYS A 1 89 ? 17.814 2.049 -4.954 1.00 72.44 89 LYS A O 1
ATOM 661 N N . ASP A 1 90 ? 17.263 0.525 -3.387 1.00 64.81 90 ASP A N 1
ATOM 662 C CA . ASP A 1 90 ? 18.616 0.344 -2.850 1.00 64.81 90 ASP A CA 1
ATOM 663 C C . ASP A 1 90 ? 19.518 -0.445 -3.819 1.00 64.81 90 ASP A C 1
ATOM 665 O O . ASP A 1 90 ? 20.734 -0.425 -3.697 1.00 64.81 90 ASP A O 1
ATOM 669 N N . ALA A 1 91 ? 18.936 -1.108 -4.825 1.00 58.06 91 ALA A N 1
ATOM 670 C CA . ALA A 1 91 ? 19.659 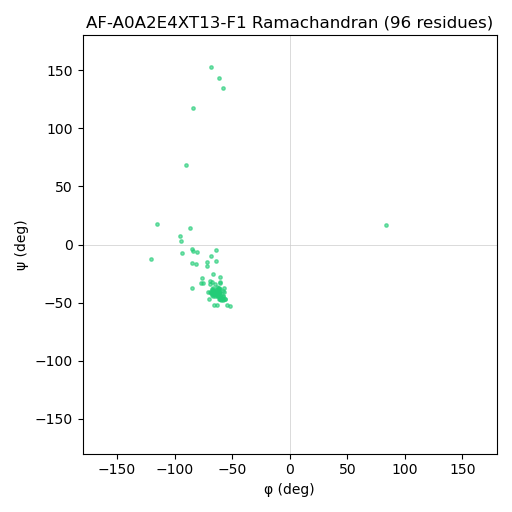-1.772 -5.911 1.00 58.06 91 ALA A CA 1
ATOM 671 C C . ALA A 1 91 ? 20.000 -0.833 -7.092 1.00 58.06 91 ALA A C 1
ATOM 673 O O . ALA A 1 91 ? 20.323 -1.312 -8.183 1.00 58.06 91 ALA A O 1
ATOM 674 N N . SER A 1 92 ? 19.894 0.491 -6.910 1.00 45.72 92 SER A N 1
ATOM 675 C CA . SER A 1 92 ? 20.266 1.467 -7.940 1.00 45.72 92 SER A CA 1
ATOM 676 C C . SER A 1 92 ? 21.764 1.343 -8.298 1.00 45.72 92 SER A C 1
ATOM 678 O O . SER A 1 92 ? 22.579 1.112 -7.406 1.00 45.72 92 SER A O 1
ATOM 680 N N . PRO A 1 93 ? 22.170 1.518 -9.573 1.00 51.91 93 PRO A N 1
ATOM 681 C CA . PRO A 1 93 ? 23.530 1.230 -10.053 1.00 51.91 93 PRO A CA 1
ATOM 682 C C . PRO A 1 93 ? 24.665 2.081 -9.453 1.00 51.91 93 PRO A C 1
ATOM 684 O O . PRO A 1 93 ? 25.824 1.817 -9.761 1.00 51.91 93 PRO A O 1
ATOM 687 N N . ASP A 1 94 ? 24.366 3.081 -8.622 1.00 49.62 94 ASP A N 1
ATOM 688 C CA . ASP A 1 94 ? 25.367 3.992 -8.044 1.00 49.62 94 ASP A CA 1
ATOM 689 C C . ASP A 1 94 ? 26.258 3.334 -6.974 1.00 49.62 94 ASP A C 1
ATOM 691 O O . ASP A 1 94 ? 27.358 3.818 -6.708 1.00 49.62 94 ASP A O 1
ATOM 695 N N . ASP A 1 95 ? 25.843 2.202 -6.397 1.00 47.81 95 ASP A N 1
ATOM 696 C CA . ASP A 1 95 ? 26.666 1.457 -5.433 1.00 47.81 95 ASP A CA 1
ATOM 697 C C . ASP A 1 95 ? 27.662 0.489 -6.102 1.00 47.81 95 ASP A C 1
ATOM 699 O O . ASP A 1 95 ? 28.485 -0.124 -5.422 1.00 47.81 95 ASP A O 1
ATOM 703 N N . ALA A 1 96 ? 27.644 0.361 -7.435 1.00 44.50 96 ALA A N 1
ATOM 704 C CA . ALA A 1 96 ? 28.592 -0.480 -8.172 1.00 44.50 96 ALA A CA 1
ATOM 705 C C . ALA A 1 96 ? 29.969 0.185 -8.409 1.00 44.50 96 ALA A C 1
ATOM 707 O O . ALA A 1 96 ? 30.881 -0.482 -8.898 1.00 44.50 96 ALA A O 1
ATOM 708 N N . GLU A 1 97 ? 30.137 1.469 -8.059 1.00 43.56 97 GLU A N 1
ATOM 709 C CA . GLU A 1 97 ? 31.391 2.229 -8.227 1.00 43.56 97 GLU A CA 1
ATOM 710 C C . GLU A 1 97 ? 32.057 2.678 -6.905 1.00 43.56 97 GLU A C 1
ATOM 712 O O . GLU A 1 97 ? 32.928 3.553 -6.921 1.00 43.56 97 GLU A O 1
ATOM 717 N N . ARG A 1 98 ? 31.705 2.084 -5.755 1.00 40.25 98 ARG A N 1
ATOM 718 C CA . ARG A 1 98 ? 32.418 2.312 -4.480 1.00 40.25 98 ARG A CA 1
ATOM 719 C C . ARG A 1 98 ? 33.242 1.122 -4.010 1.00 40.25 98 ARG A C 1
ATOM 721 O O . ARG A 1 98 ? 32.725 -0.013 -4.027 1.00 40.25 98 ARG A O 1
#

Sequence (98 aa):
MIVENSSAVAEQLAKLRDAFGSKLVERVEEIRGAGAPLRDPGVSGEEAMRALDSLQALSHKLTGSAGTFGFGDVSVASRELEQFCGQFKDASPDDAER

Foldseek 3Di:
DPVVVVVVVVVVLVVLLVVCVVCVVVLVVQLVVLCVLVVDPPRDPVSNLSSLVSNLVSLVVQLVSCVSSVVNVSNVVSVVSNVVSVVVVVVPCPVVPD

Radius of gyration: 18.51 Å; Cα contacts (8 Å, |Δi|>4): 66; chains: 1; bounding box: 53×19×59 Å

Nearest PDB structures (foldseek):
  2f1m-assembly2_D  TM=6.877E-01  e=3.032E+00  E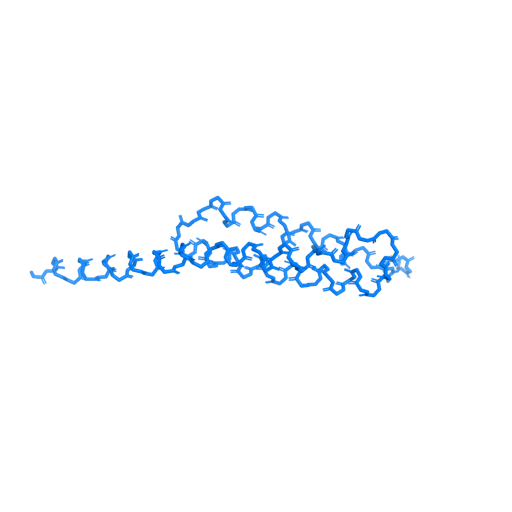scherichia coli
  8e0m-assembly1_B  TM=5.987E-01  e=3.032E+00  synthetic construct
  1qz2-assembly1_C  TM=5.710E-01  e=3.388E+00  Homo sapiens
  8ver-assembly1_B  TM=5.206E-01  e=4.000E+00  Escherichia coli

Secondary structure (DSSP, 8-state):
--HHHHHHHHHHHHHHHHHHHHHHHHHHHHHHHHTGGGG-TT--HHHHHHHHHHHHHHHHHHHHHHHHTT-HHHHHHHHHHHHHHHHTTTT-GGGGG-